Protein AF-A0A0B5HER0-F1 (afdb_monomer_lite)

InterPro domains:
  IPR054370 T4SS protein CagL-like [PF22450] (7-94)

Structure (mmCIF, N/CA/C/O backbone):
data_AF-A0A0B5HER0-F1
#
_entry.id   AF-A0A0B5HER0-F1
#
loop_
_atom_site.group_PDB
_atom_site.id
_atom_site.type_symbol
_atom_site.label_atom_id
_atom_site.label_alt_id
_atom_site.label_comp_id
_atom_site.label_asym_id
_atom_site.label_entity_id
_atom_site.label_seq_id
_atom_site.pdbx_PDB_ins_code
_atom_site.Cartn_x
_atom_site.Cartn_y
_atom_site.Cartn_z
_atom_site.occupancy
_atom_site.B_iso_or_equiv
_atom_site.auth_seq_id
_atom_site.auth_comp_id
_atom_site.auth_asym_id
_atom_site.auth_atom_id
_atom_site.pdbx_PDB_model_num
ATOM 1 N N . SER A 1 1 ? 35.085 8.410 -23.435 1.00 60.34 1 SER A N 1
ATOM 2 C CA . SER A 1 1 ? 35.164 7.388 -22.370 1.00 60.34 1 SER A CA 1
ATOM 3 C C . SER A 1 1 ? 34.557 7.841 -21.042 1.00 60.34 1 SER A C 1
ATOM 5 O O . SER A 1 1 ? 33.839 7.055 -20.449 1.00 60.34 1 SER A O 1
ATOM 7 N N . SER A 1 2 ? 34.740 9.092 -20.593 1.00 61.34 2 SER A N 1
ATOM 8 C CA . SER A 1 2 ? 34.204 9.575 -19.300 1.00 61.34 2 SER A CA 1
ATOM 9 C C . SER A 1 2 ? 32.673 9.730 -19.231 1.00 61.34 2 SER A C 1
ATOM 11 O O . SER A 1 2 ? 32.089 9.507 -18.179 1.00 61.34 2 SER A O 1
ATOM 13 N N . PHE A 1 3 ? 32.011 10.062 -20.347 1.00 65.50 3 PHE A N 1
ATOM 14 C CA . PHE A 1 3 ? 30.546 10.205 -20.408 1.00 65.50 3 PHE A CA 1
ATOM 15 C C . PHE A 1 3 ? 29.806 8.875 -20.181 1.00 65.50 3 PHE A C 1
ATOM 17 O O . PHE A 1 3 ? 28.829 8.837 -19.445 1.00 65.50 3 PHE A O 1
ATOM 24 N N . LEU A 1 4 ? 30.324 7.777 -20.745 1.00 60.44 4 LEU A N 1
ATOM 25 C CA . LEU A 1 4 ? 29.754 6.435 -20.573 1.00 60.44 4 LEU A CA 1
ATOM 26 C C . LEU A 1 4 ? 29.870 5.939 -19.125 1.00 60.44 4 LEU A C 1
ATOM 28 O O . LEU A 1 4 ? 28.974 5.269 -18.626 1.00 60.44 4 LEU A O 1
ATOM 32 N N . LEU A 1 5 ? 30.957 6.297 -18.435 1.00 60.16 5 LEU A N 1
ATOM 33 C CA . LEU A 1 5 ? 31.137 5.957 -17.024 1.00 60.16 5 LEU A CA 1
ATOM 34 C C . LEU A 1 5 ? 30.122 6.698 -16.139 1.00 60.16 5 LEU A C 1
ATOM 36 O O . LEU A 1 5 ? 29.542 6.110 -15.233 1.00 60.16 5 LEU A O 1
ATOM 40 N N . LEU A 1 6 ? 29.876 7.979 -16.439 1.00 58.81 6 LEU A N 1
ATOM 41 C CA . LEU A 1 6 ? 28.912 8.804 -15.713 1.00 58.81 6 LEU A CA 1
ATOM 42 C C . LEU A 1 6 ? 27.472 8.314 -15.921 1.00 58.81 6 LEU A C 1
ATOM 44 O O . LEU A 1 6 ? 26.709 8.266 -14.966 1.00 58.81 6 LEU A O 1
ATOM 48 N N . SER A 1 7 ? 27.102 7.899 -17.137 1.00 60.38 7 SER A N 1
ATOM 49 C CA . SER A 1 7 ? 25.768 7.342 -17.400 1.00 60.38 7 SER A CA 1
ATOM 50 C C . SER A 1 7 ? 25.517 6.015 -16.681 1.00 60.38 7 SER A C 1
ATOM 52 O O . SER A 1 7 ? 24.394 5.772 -16.253 1.00 60.38 7 SER A O 1
ATOM 54 N N . VAL A 1 8 ? 26.545 5.172 -16.519 1.00 65.06 8 VAL A N 1
ATOM 55 C CA . VAL A 1 8 ? 26.429 3.905 -15.774 1.00 65.06 8 VAL A CA 1
ATOM 56 C C . VAL A 1 8 ? 26.233 4.170 -14.282 1.00 65.06 8 VAL A C 1
ATOM 58 O O . VAL A 1 8 ? 25.293 3.638 -13.703 1.00 65.06 8 VAL A O 1
ATOM 61 N N . LEU A 1 9 ? 27.038 5.059 -13.692 1.00 55.84 9 LEU A N 1
ATOM 62 C CA . LEU A 1 9 ? 26.891 5.469 -12.288 1.00 55.84 9 LEU A CA 1
ATOM 63 C C . LEU A 1 9 ? 25.497 6.047 -12.000 1.00 55.84 9 LEU A C 1
ATOM 65 O O . LEU A 1 9 ? 24.849 5.662 -11.034 1.00 55.84 9 LEU A O 1
ATOM 69 N N . MET A 1 10 ? 24.996 6.918 -12.880 1.00 67.94 10 MET A N 1
ATOM 70 C CA . MET A 1 10 ? 23.659 7.502 -12.727 1.00 67.94 10 MET A CA 1
ATOM 71 C C . MET A 1 10 ? 22.548 6.451 -12.874 1.00 67.94 10 MET A C 1
ATOM 73 O O . MET A 1 10 ? 21.551 6.512 -12.160 1.00 67.94 10 MET A O 1
ATOM 77 N N . ALA A 1 11 ? 22.702 5.469 -13.768 1.00 71.69 11 ALA A N 1
ATOM 78 C CA . ALA A 1 11 ? 21.732 4.384 -13.922 1.00 71.69 11 ALA A CA 1
ATOM 79 C C . ALA A 1 11 ? 21.701 3.444 -12.701 1.00 71.69 11 ALA A C 1
ATOM 81 O O . ALA A 1 11 ? 20.627 2.975 -12.310 1.00 71.69 11 ALA A O 1
ATOM 82 N N . GLU A 1 12 ? 22.854 3.191 -12.076 1.00 75.44 12 GLU A N 1
ATOM 83 C CA . GLU A 1 12 ? 22.961 2.420 -10.832 1.00 75.44 12 GLU A CA 1
ATOM 84 C C . GLU A 1 12 ? 22.305 3.152 -9.652 1.00 75.44 12 GLU A C 1
ATOM 86 O O . GLU A 1 12 ? 21.519 2.542 -8.920 1.00 75.44 12 GLU A O 1
ATOM 91 N N . ASP A 1 13 ? 22.535 4.461 -9.509 1.00 80.25 13 ASP A N 1
ATOM 92 C CA . ASP A 1 13 ? 21.904 5.293 -8.474 1.00 80.25 13 ASP A CA 1
ATOM 93 C C . ASP A 1 13 ? 20.380 5.388 -8.658 1.00 80.25 13 ASP A C 1
ATOM 95 O O . ASP A 1 13 ? 19.626 5.289 -7.690 1.00 80.25 13 ASP A O 1
ATOM 99 N N . ILE A 1 14 ? 19.891 5.500 -9.899 1.00 83.19 14 ILE A N 1
ATOM 100 C CA . ILE A 1 14 ? 18.447 5.515 -10.189 1.00 83.19 14 ILE A CA 1
ATOM 101 C C . ILE A 1 14 ? 17.810 4.157 -9.868 1.00 83.19 14 ILE A C 1
ATOM 103 O O . ILE A 1 14 ? 16.763 4.100 -9.223 1.00 83.19 14 ILE A O 1
ATOM 107 N N . THR A 1 15 ? 18.441 3.053 -10.281 1.00 85.06 15 THR A N 1
ATOM 108 C CA . THR A 1 15 ? 17.902 1.703 -10.050 1.00 85.06 15 THR A CA 1
ATOM 109 C C . THR A 1 15 ? 17.900 1.348 -8.564 1.00 85.06 15 THR A C 1
ATOM 111 O O . THR A 1 15 ? 16.924 0.796 -8.053 1.00 85.06 15 THR A O 1
ATOM 114 N N . SER A 1 16 ? 18.990 1.651 -7.855 1.00 88.38 16 SER A N 1
ATOM 115 C CA . SER A 1 16 ? 19.099 1.402 -6.415 1.00 88.38 16 SER A CA 1
ATOM 116 C C . SER A 1 16 ? 18.158 2.300 -5.611 1.00 88.38 16 SER A C 1
ATOM 118 O O . SER A 1 16 ? 17.465 1.801 -4.724 1.00 88.38 16 SER A O 1
ATOM 120 N N . GLY A 1 17 ? 18.046 3.580 -5.978 1.00 88.12 17 GLY A N 1
ATOM 121 C CA . GLY A 1 17 ? 17.110 4.523 -5.372 1.00 88.12 17 GLY A CA 1
ATOM 122 C C . GLY A 1 17 ? 15.650 4.099 -5.535 1.00 88.12 17 GLY A C 1
ATOM 123 O O . GLY A 1 17 ? 14.902 4.115 -4.558 1.00 88.12 17 GLY A O 1
ATOM 124 N N . LEU A 1 18 ? 15.251 3.645 -6.730 1.00 89.56 18 LEU A N 1
ATOM 125 C CA . LEU A 1 18 ? 13.890 3.157 -6.974 1.00 89.56 18 LEU A CA 1
ATOM 126 C C . LEU A 1 18 ? 13.574 1.920 -6.121 1.00 89.56 18 LEU A C 1
ATOM 128 O O . LEU A 1 18 ? 12.535 1.878 -5.469 1.00 89.56 18 LEU A O 1
ATOM 132 N N . LYS A 1 19 ? 14.504 0.960 -6.038 1.00 91.62 19 LYS A N 1
ATOM 133 C CA . LYS A 1 19 ? 14.344 -0.234 -5.189 1.00 91.62 19 LYS A CA 1
ATOM 134 C C . LYS A 1 19 ? 14.268 0.097 -3.702 1.00 91.62 19 LYS A C 1
ATOM 136 O O . LYS A 1 19 ? 13.499 -0.525 -2.974 1.00 91.62 19 LYS A O 1
ATOM 141 N N . GLN A 1 20 ? 15.068 1.052 -3.234 1.00 92.56 20 GLN A N 1
ATOM 142 C CA . GLN A 1 20 ? 15.023 1.481 -1.840 1.00 92.56 20 GLN A CA 1
ATOM 143 C C . GLN A 1 20 ? 13.681 2.147 -1.510 1.00 92.56 20 GLN A C 1
ATOM 145 O O . GLN A 1 20 ? 13.119 1.894 -0.440 1.00 92.56 20 GLN A O 1
ATOM 150 N N . LEU A 1 21 ? 13.163 2.972 -2.424 1.00 90.81 21 LEU A N 1
ATOM 151 C CA . LEU A 1 21 ? 11.873 3.630 -2.258 1.00 90.81 21 LEU A CA 1
ATOM 152 C C . LEU A 1 21 ? 10.721 2.617 -2.250 1.00 90.81 21 LEU A C 1
ATOM 154 O O . LEU A 1 21 ? 9.894 2.677 -1.341 1.00 90.81 21 LEU A O 1
ATOM 158 N N . ASP A 1 22 ? 10.709 1.664 -3.187 1.00 91.00 22 ASP A N 1
ATOM 159 C CA . ASP A 1 22 ? 9.711 0.586 -3.231 1.00 91.00 22 ASP A CA 1
ATOM 160 C C . ASP A 1 22 ? 9.756 -0.274 -1.958 1.00 91.00 22 ASP A C 1
ATOM 162 O O . ASP A 1 22 ? 8.747 -0.423 -1.270 1.00 91.00 22 ASP A O 1
ATOM 166 N N . SER A 1 23 ? 10.941 -0.730 -1.539 1.00 92.88 23 SER A N 1
ATOM 167 C CA . SER A 1 23 ? 11.094 -1.508 -0.301 1.00 92.88 23 SER A CA 1
ATOM 168 C C . SER A 1 23 ? 10.561 -0.761 0.926 1.00 92.88 23 SER A C 1
ATOM 170 O O . SER A 1 23 ? 9.853 -1.342 1.750 1.00 92.88 23 SER A O 1
ATOM 172 N N . THR A 1 24 ? 10.882 0.530 1.052 1.00 92.38 24 THR A N 1
ATOM 173 C CA . THR A 1 24 ? 10.425 1.358 2.180 1.00 92.38 24 THR A CA 1
ATOM 174 C C . THR A 1 24 ? 8.910 1.565 2.134 1.00 92.38 24 THR A C 1
ATOM 176 O O . THR A 1 24 ? 8.242 1.503 3.172 1.00 92.38 24 THR A O 1
ATOM 179 N N . TYR A 1 25 ? 8.352 1.786 0.939 1.00 92.12 25 TYR A N 1
ATOM 180 C CA . TYR A 1 25 ? 6.912 1.896 0.727 1.00 92.12 25 TYR A CA 1
ATOM 181 C C . TYR A 1 25 ? 6.195 0.601 1.117 1.00 92.12 25 TYR A C 1
ATOM 183 O O . TYR A 1 25 ? 5.240 0.656 1.891 1.00 92.12 25 TYR A O 1
ATOM 191 N N . GLN A 1 26 ? 6.665 -0.558 0.651 1.00 90.62 26 GLN A N 1
ATOM 192 C CA . GLN A 1 26 ? 6.052 -1.851 0.954 1.00 90.62 26 GLN A CA 1
ATOM 193 C C . GLN A 1 26 ? 6.070 -2.158 2.453 1.00 90.62 26 GLN A C 1
ATOM 195 O O . GLN A 1 26 ? 5.032 -2.521 3.014 1.00 90.62 26 GLN A O 1
ATOM 200 N N . GLU A 1 27 ? 7.213 -1.961 3.117 1.00 94.81 27 GLU A N 1
ATOM 201 C CA . GLU A 1 27 ? 7.343 -2.192 4.557 1.00 94.81 27 GLU A CA 1
ATOM 202 C C . GLU A 1 27 ? 6.410 -1.272 5.355 1.00 94.81 27 GLU A C 1
ATOM 204 O O . GLU A 1 27 ? 5.632 -1.736 6.193 1.00 94.81 27 GLU A O 1
ATOM 209 N N . THR A 1 28 ? 6.426 0.028 5.054 1.00 89.69 28 THR A N 1
ATOM 210 C CA . THR A 1 28 ? 5.593 1.011 5.758 1.00 89.69 28 THR A CA 1
ATOM 211 C C . THR A 1 28 ? 4.106 0.767 5.500 1.00 89.69 28 THR A C 1
ATOM 213 O O . THR A 1 28 ? 3.302 0.815 6.430 1.00 89.69 28 THR A O 1
ATOM 216 N N . ASN A 1 29 ? 3.718 0.442 4.263 1.00 91.31 29 ASN A N 1
ATOM 217 C CA . ASN A 1 29 ? 2.335 0.118 3.918 1.00 91.31 29 ASN A CA 1
ATOM 218 C C . ASN A 1 29 ? 1.843 -1.110 4.702 1.00 91.31 29 ASN A C 1
ATOM 220 O O . ASN A 1 29 ? 0.725 -1.120 5.215 1.00 91.31 29 ASN A O 1
ATOM 224 N N . GLN A 1 30 ? 2.695 -2.122 4.882 1.00 94.06 30 GLN A N 1
ATOM 225 C CA . GLN A 1 30 ? 2.352 -3.298 5.678 1.00 94.06 30 GLN A CA 1
ATOM 226 C C . GLN A 1 30 ? 2.226 -2.989 7.177 1.00 94.06 30 GLN A C 1
ATOM 228 O O . GLN A 1 30 ? 1.321 -3.510 7.832 1.00 94.06 30 GLN A O 1
ATOM 233 N N . GLN A 1 31 ? 3.069 -2.106 7.717 1.00 94.38 31 GLN A N 1
ATOM 234 C CA . GLN A 1 31 ? 2.923 -1.612 9.090 1.00 94.38 31 GLN A CA 1
ATOM 235 C C . GLN A 1 31 ? 1.609 -0.836 9.276 1.00 94.38 31 GLN A C 1
ATOM 237 O O . GLN A 1 31 ? 0.896 -1.062 10.253 1.00 94.38 31 GLN A O 1
ATOM 242 N N . VAL A 1 32 ? 1.233 0.022 8.322 1.00 92.12 32 VAL A N 1
ATOM 243 C CA . VAL A 1 32 ? -0.046 0.750 8.360 1.00 92.12 32 VAL A CA 1
ATOM 244 C C . VAL A 1 32 ? -1.227 -0.217 8.339 1.00 92.12 32 VAL A C 1
ATOM 246 O O . VAL A 1 32 ? -2.122 -0.093 9.171 1.00 92.12 32 VAL A O 1
ATOM 249 N N . LEU A 1 33 ? -1.222 -1.215 7.451 1.00 92.69 33 LEU A N 1
ATOM 250 C CA . LEU A 1 33 ? -2.284 -2.225 7.399 1.00 92.69 33 LEU A CA 1
ATOM 251 C C . LEU A 1 33 ? -2.415 -2.992 8.721 1.00 92.69 33 LEU A C 1
ATOM 253 O O . LEU A 1 33 ? -3.533 -3.201 9.188 1.00 92.69 33 LEU A O 1
ATOM 257 N N . LYS A 1 34 ? -1.292 -3.333 9.363 1.00 94.12 34 LYS A N 1
ATOM 258 C CA . LYS A 1 34 ? -1.294 -3.955 10.692 1.00 94.12 34 LYS A CA 1
ATOM 259 C C . LYS A 1 34 ? -1.947 -3.048 11.742 1.00 94.12 34 LYS A C 1
ATOM 261 O O . LYS A 1 34 ? -2.798 -3.510 12.495 1.00 94.12 34 LYS A O 1
ATOM 266 N N . ASN A 1 35 ? -1.608 -1.760 11.753 1.00 90.88 35 ASN A N 1
ATOM 267 C CA . ASN A 1 35 ? -2.203 -0.795 12.682 1.00 90.88 35 ASN A CA 1
ATOM 268 C C . ASN A 1 35 ? -3.717 -0.628 12.441 1.00 90.88 35 ASN A C 1
ATOM 270 O O . ASN A 1 35 ? -4.486 -0.489 13.391 1.00 90.88 35 ASN A O 1
ATOM 274 N N . LEU A 1 36 ? -4.172 -0.676 11.183 1.00 90.12 36 LEU A N 1
ATOM 275 C CA . LEU A 1 36 ? -5.602 -0.652 10.856 1.00 90.12 36 LEU A CA 1
ATOM 276 C C . LEU A 1 36 ? -6.324 -1.917 11.339 1.00 90.12 36 LEU A C 1
ATOM 278 O O . LEU A 1 36 ? -7.427 -1.819 11.877 1.00 90.12 36 LEU A O 1
ATOM 282 N N . ASP A 1 37 ? -5.705 -3.091 11.199 1.00 89.38 37 ASP A N 1
ATOM 283 C CA . ASP A 1 37 ? -6.252 -4.346 11.725 1.00 89.38 37 ASP A CA 1
ATOM 284 C C . ASP A 1 37 ? -6.345 -4.322 13.267 1.00 89.38 37 ASP A C 1
ATOM 286 O O . ASP A 1 37 ? -7.344 -4.772 13.838 1.00 89.38 37 ASP A O 1
ATOM 290 N N . GLU A 1 38 ? -5.374 -3.710 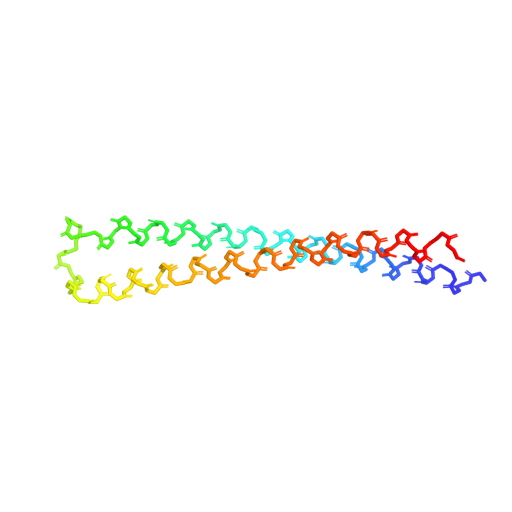13.953 1.00 89.00 38 GLU A N 1
ATOM 291 C CA . GLU A 1 38 ? -5.432 -3.470 15.402 1.00 89.00 38 GLU A CA 1
ATOM 292 C C . GLU A 1 38 ? -6.582 -2.521 15.788 1.00 89.00 38 GLU A C 1
ATOM 294 O O . GLU A 1 38 ? -7.326 -2.806 16.733 1.00 89.00 38 GLU A O 1
ATOM 299 N N . ILE A 1 39 ? -6.805 -1.444 15.024 1.00 84.81 39 ILE A N 1
ATOM 300 C CA . ILE A 1 39 ? -7.956 -0.542 15.202 1.00 84.81 39 ILE A CA 1
ATOM 301 C C . ILE A 1 39 ? -9.271 -1.308 15.028 1.00 84.81 39 ILE A C 1
ATOM 303 O O . ILE A 1 39 ? -10.177 -1.157 15.846 1.00 84.81 39 ILE A O 1
ATOM 307 N N . PHE A 1 40 ? -9.397 -2.171 14.017 1.00 82.00 40 PHE A N 1
ATOM 308 C CA . PHE A 1 40 ? -10.613 -2.967 13.818 1.00 82.00 40 PHE A CA 1
ATOM 309 C C . PHE A 1 40 ? -10.909 -3.930 14.971 1.00 82.00 40 PHE A C 1
ATOM 311 O O . PHE A 1 40 ? -12.081 -4.159 15.281 1.00 82.00 40 PHE A O 1
ATOM 318 N N . SER A 1 41 ? -9.868 -4.473 15.602 1.00 82.44 41 SER A N 1
ATOM 319 C CA . SER A 1 41 ? -9.989 -5.361 16.760 1.00 82.44 41 SER A CA 1
ATOM 320 C C . SER A 1 41 ? -10.423 -4.601 18.023 1.00 82.44 41 SER A C 1
ATOM 322 O O . SER A 1 41 ? -11.385 -4.976 18.703 1.00 82.44 41 SER A O 1
ATOM 324 N N . THR A 1 42 ? -9.754 -3.480 18.302 1.00 76.06 42 THR A N 1
ATOM 325 C CA . THR A 1 42 ? -9.909 -2.692 19.539 1.00 76.06 42 THR A CA 1
ATOM 326 C C . THR A 1 42 ? -11.125 -1.770 19.544 1.00 76.06 42 THR A C 1
ATOM 328 O O . THR A 1 42 ? -11.685 -1.509 20.602 1.00 76.06 42 THR A O 1
ATOM 331 N N . THR A 1 43 ? -11.606 -1.335 18.377 1.00 68.62 43 THR A N 1
ATOM 332 C CA . THR A 1 43 ? -12.827 -0.513 18.262 1.00 68.62 43 THR A CA 1
ATOM 333 C C . THR A 1 43 ? -14.117 -1.332 18.189 1.00 68.62 43 THR A C 1
ATOM 335 O O . THR A 1 43 ? -15.191 -0.791 17.912 1.00 68.62 43 THR A O 1
ATOM 338 N N . SER A 1 44 ? -14.046 -2.646 18.432 1.00 65.50 44 SER A N 1
ATOM 339 C CA . SER A 1 44 ? -15.233 -3.498 18.454 1.00 65.50 44 SER A CA 1
ATOM 340 C C . SER A 1 44 ? -16.198 -3.094 19.586 1.00 65.50 44 SER A C 1
ATOM 342 O O . SER A 1 44 ? -15.751 -2.680 20.658 1.00 65.50 44 SER A O 1
ATOM 344 N N . PRO A 1 45 ? -17.526 -3.244 19.401 1.00 59.25 45 PRO A N 1
ATOM 345 C CA . PRO A 1 45 ? -18.520 -2.886 20.421 1.00 59.25 45 PRO A CA 1
ATOM 346 C C . PRO A 1 45 ? -18.317 -3.586 21.774 1.00 59.25 45 PRO A C 1
ATOM 348 O O . PRO A 1 4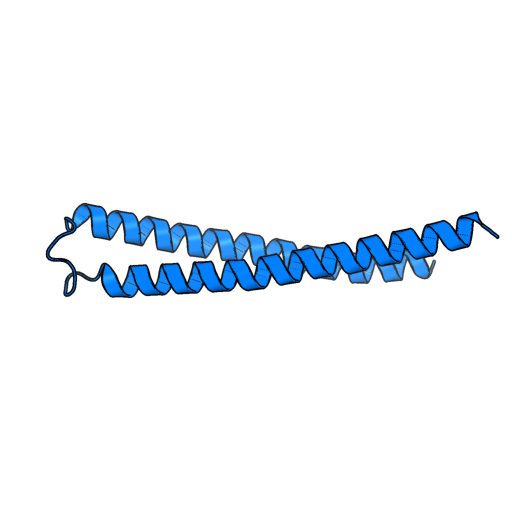5 ? -18.790 -3.100 22.793 1.00 59.25 45 PRO A O 1
ATOM 351 N N . SER A 1 46 ? -17.619 -4.726 21.785 1.00 59.53 46 SER A N 1
ATOM 352 C CA . SER A 1 46 ? -17.262 -5.500 22.978 1.00 59.53 46 SER A CA 1
ATOM 353 C C . SER A 1 46 ? -16.030 -4.983 23.733 1.00 59.53 46 SER A C 1
ATOM 355 O O . SER A 1 46 ? -15.822 -5.397 24.869 1.00 59.53 46 SER A O 1
ATOM 357 N N . ALA A 1 47 ? -15.204 -4.130 23.118 1.00 59.09 47 ALA A N 1
ATOM 358 C CA . ALA A 1 47 ? -13.927 -3.667 23.669 1.00 59.09 47 ALA A CA 1
ATOM 359 C C . ALA A 1 47 ? -13.932 -2.188 24.103 1.00 59.09 47 ALA A C 1
ATOM 361 O O . ALA A 1 47 ? -12.985 -1.745 24.748 1.00 59.09 47 ALA A O 1
ATOM 362 N N . ASN A 1 48 ? -14.984 -1.426 23.783 1.00 54.88 48 ASN A N 1
ATOM 363 C CA . ASN A 1 48 ? -14.975 0.034 23.887 1.00 54.88 48 ASN A CA 1
ATOM 364 C C . ASN A 1 48 ? -15.964 0.565 24.939 1.00 54.88 48 ASN A C 1
ATOM 366 O O . ASN A 1 48 ? -17.115 0.866 24.632 1.00 54.88 48 ASN A O 1
ATOM 370 N N . ASN A 1 49 ? -15.490 0.700 26.182 1.00 60.50 49 ASN A N 1
ATOM 371 C CA . ASN A 1 49 ? -16.202 1.426 27.245 1.00 60.50 49 ASN A CA 1
ATOM 372 C C . ASN A 1 49 ? -15.827 2.924 27.302 1.00 60.50 49 ASN A C 1
ATOM 374 O O . ASN A 1 49 ? -16.530 3.688 27.959 1.00 60.50 49 ASN A O 1
ATOM 378 N N . GLU A 1 50 ? -14.739 3.344 26.639 1.00 64.69 50 GLU A N 1
ATOM 379 C CA . GLU A 1 50 ? -14.187 4.711 26.724 1.00 64.69 50 GLU A CA 1
ATOM 380 C C . GLU A 1 50 ? -14.432 5.567 25.469 1.00 64.69 50 GLU A C 1
ATOM 382 O O . GLU A 1 50 ? -14.602 6.780 25.582 1.00 64.69 50 GLU A O 1
ATOM 387 N N . ILE A 1 51 ? -14.492 4.961 24.277 1.00 67.56 51 ILE A N 1
ATOM 388 C CA . ILE A 1 51 ? -14.803 5.663 23.023 1.00 67.56 51 ILE A CA 1
ATOM 389 C C . ILE A 1 51 ? -16.305 5.532 22.746 1.00 67.56 51 ILE A C 1
ATOM 391 O O . ILE A 1 51 ? -16.854 4.429 22.766 1.00 67.56 51 ILE A O 1
ATOM 395 N N . GLY A 1 52 ? -16.975 6.651 22.456 1.00 74.38 52 GLY A N 1
ATOM 396 C CA . GLY A 1 52 ? -18.383 6.651 22.059 1.00 74.38 52 GLY A CA 1
ATOM 397 C C . GLY A 1 52 ? -18.627 5.768 20.827 1.00 74.38 52 GLY A C 1
ATOM 398 O O . GLY A 1 52 ? -17.812 5.726 19.906 1.00 74.38 52 GLY A O 1
ATOM 399 N N . GLN A 1 53 ? -19.760 5.056 20.785 1.00 79.44 53 GLN A N 1
ATOM 400 C CA . GLN A 1 53 ? -20.072 4.107 19.701 1.00 79.44 53 GLN A CA 1
ATOM 401 C C . GLN A 1 53 ? -20.026 4.743 18.300 1.00 79.44 53 GLN A C 1
ATOM 403 O O . GLN A 1 53 ? -19.620 4.090 17.338 1.00 79.44 53 GLN A O 1
ATOM 408 N N . GLU A 1 54 ? -20.432 6.008 18.182 1.00 83.38 54 GLU A N 1
ATOM 409 C CA . GLU A 1 54 ? -20.411 6.752 16.922 1.00 83.38 54 GLU A CA 1
ATOM 410 C C . GLU A 1 54 ? -18.983 7.065 16.457 1.00 83.38 54 GLU A C 1
ATOM 412 O O . GLU A 1 54 ? -18.647 6.819 15.297 1.00 83.38 54 GLU A O 1
ATOM 417 N N . ASP A 1 55 ? -18.116 7.510 17.367 1.00 83.69 55 ASP A N 1
ATOM 418 C CA . ASP A 1 55 ? -16.710 7.786 17.068 1.00 83.69 55 ASP A CA 1
ATOM 419 C C . ASP A 1 55 ? -15.973 6.504 16.672 1.00 83.69 55 ASP A C 1
ATOM 421 O O . ASP A 1 55 ? -15.273 6.476 15.658 1.00 83.69 55 ASP A O 1
ATOM 425 N N . ALA A 1 56 ? -16.205 5.404 17.397 1.00 83.81 56 ALA A N 1
ATOM 426 C CA . ALA A 1 56 ? -15.653 4.093 17.059 1.00 83.81 56 ALA A CA 1
ATOM 427 C C . ALA A 1 56 ? -16.098 3.626 15.659 1.00 83.81 56 ALA A C 1
ATOM 429 O O . ALA A 1 56 ? -15.289 3.126 14.871 1.00 83.81 56 ALA A O 1
ATOM 430 N N . LEU A 1 57 ? -17.372 3.833 15.308 1.00 86.19 57 LEU A N 1
ATOM 431 C CA . LEU A 1 57 ? -17.899 3.506 13.984 1.00 86.19 57 LEU A CA 1
ATOM 432 C C . LEU A 1 57 ? -17.285 4.383 12.883 1.00 86.19 57 LEU A C 1
ATOM 434 O O . LEU A 1 57 ? -16.981 3.882 11.799 1.00 86.19 57 LEU A O 1
ATOM 438 N N . ASN A 1 58 ? -17.095 5.676 13.138 1.00 87.75 58 ASN A N 1
ATOM 439 C CA . ASN A 1 58 ? -16.507 6.601 12.172 1.00 87.75 58 ASN A CA 1
ATOM 440 C C . ASN A 1 58 ? -15.015 6.319 11.947 1.00 87.75 58 ASN A C 1
ATOM 442 O O . ASN A 1 58 ? -14.578 6.280 10.795 1.00 87.75 58 ASN A O 1
ATOM 446 N N . ILE A 1 59 ? -14.263 5.998 13.005 1.00 88.12 59 ILE A N 1
ATOM 447 C CA . ILE A 1 59 ? -12.874 5.520 12.911 1.00 88.12 59 ILE A CA 1
ATOM 448 C C . ILE A 1 59 ? -12.812 4.245 12.061 1.00 88.12 59 ILE A C 1
ATOM 450 O O . ILE A 1 59 ? -11.995 4.144 11.145 1.00 88.12 59 ILE A O 1
ATOM 454 N N . LYS A 1 60 ? -13.727 3.295 12.291 1.00 87.56 60 LYS A N 1
ATOM 455 C CA . LYS A 1 60 ? -13.809 2.061 11.502 1.00 87.56 60 LYS A CA 1
ATOM 456 C C . LYS A 1 60 ? -14.086 2.331 10.019 1.00 87.56 60 LYS A C 1
ATOM 458 O O . LYS A 1 60 ? -13.461 1.715 9.160 1.00 87.56 60 LYS A O 1
ATOM 463 N N . LYS A 1 61 ? -14.990 3.258 9.691 1.00 90.25 61 LYS A N 1
ATOM 464 C CA . LYS A 1 61 ? -15.258 3.650 8.294 1.00 90.25 61 LYS A CA 1
ATOM 465 C C . LYS A 1 61 ? -14.029 4.277 7.634 1.00 90.25 61 LYS A C 1
ATOM 467 O O . LYS 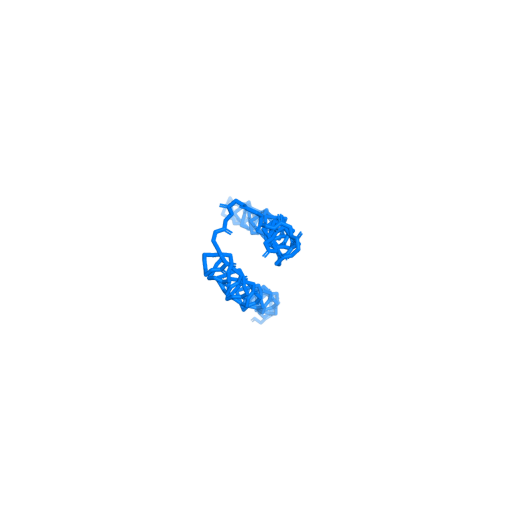A 1 61 ? -13.696 3.895 6.514 1.00 90.25 61 LYS A O 1
ATOM 472 N N . ALA A 1 62 ? -13.341 5.183 8.330 1.00 90.81 62 ALA A N 1
ATOM 473 C CA . ALA A 1 62 ? -12.121 5.816 7.833 1.00 90.81 62 ALA A CA 1
ATOM 474 C C . ALA A 1 62 ? -11.008 4.786 7.576 1.00 90.81 62 ALA A C 1
ATOM 476 O O . ALA A 1 62 ? -10.369 4.820 6.528 1.00 90.81 62 ALA A O 1
ATOM 477 N N . ALA A 1 63 ? -10.836 3.817 8.479 1.00 90.75 63 ALA A N 1
ATOM 478 C CA . ALA A 1 63 ? -9.877 2.728 8.315 1.00 90.75 63 ALA A CA 1
ATOM 479 C C . ALA A 1 63 ? -10.187 1.835 7.096 1.00 90.75 63 ALA A C 1
ATOM 481 O O . ALA A 1 63 ? -9.272 1.429 6.381 1.00 90.75 63 ALA A O 1
ATOM 482 N N . ILE A 1 64 ? -11.467 1.548 6.819 1.00 89.94 64 ILE A N 1
ATOM 483 C CA . ILE A 1 64 ? -11.874 0.782 5.625 1.00 89.94 64 ILE A CA 1
ATOM 484 C C . ILE A 1 64 ? -11.573 1.569 4.346 1.00 89.94 64 ILE A C 1
ATOM 486 O O . ILE A 1 64 ? -11.027 0.996 3.404 1.00 89.94 64 ILE A O 1
ATOM 490 N N . ALA A 1 65 ? -11.905 2.863 4.320 1.00 93.25 65 ALA A N 1
ATOM 491 C CA . ALA A 1 65 ? -11.623 3.727 3.176 1.00 93.25 65 ALA A CA 1
ATOM 492 C C . ALA A 1 65 ? -10.115 3.787 2.890 1.00 93.25 65 ALA A C 1
ATOM 494 O O . ALA A 1 65 ? -9.690 3.472 1.780 1.00 93.25 65 ALA A O 1
ATOM 495 N N . LEU A 1 66 ? -9.303 4.044 3.922 1.00 93.62 66 LEU A N 1
ATOM 496 C CA . LEU A 1 66 ? -7.847 4.099 3.796 1.00 93.62 66 LEU A CA 1
ATOM 497 C C . LEU A 1 66 ? -7.256 2.775 3.288 1.00 93.62 66 LEU A C 1
ATOM 499 O O . LEU A 1 66 ? -6.364 2.783 2.445 1.00 93.62 66 LEU A O 1
ATOM 503 N N . ARG A 1 67 ? -7.765 1.625 3.749 1.00 92.06 67 ARG A N 1
ATOM 504 C CA . ARG A 1 67 ? -7.335 0.311 3.241 1.00 92.06 67 ARG A CA 1
ATOM 505 C C . ARG A 1 67 ? -7.617 0.148 1.743 1.00 92.06 67 ARG A C 1
ATOM 507 O O . ARG A 1 67 ? -6.798 -0.442 1.042 1.00 92.06 67 ARG A O 1
ATOM 514 N N . GLY A 1 68 ? -8.754 0.652 1.262 1.00 93.62 68 GLY A N 1
ATOM 515 C CA . GLY A 1 68 ? -9.091 0.670 -0.163 1.00 93.62 68 GLY A CA 1
ATOM 516 C C . GLY A 1 68 ? -8.152 1.567 -0.971 1.00 93.62 68 GLY A C 1
ATOM 517 O O . GLY A 1 68 ? -7.599 1.125 -1.977 1.00 93.6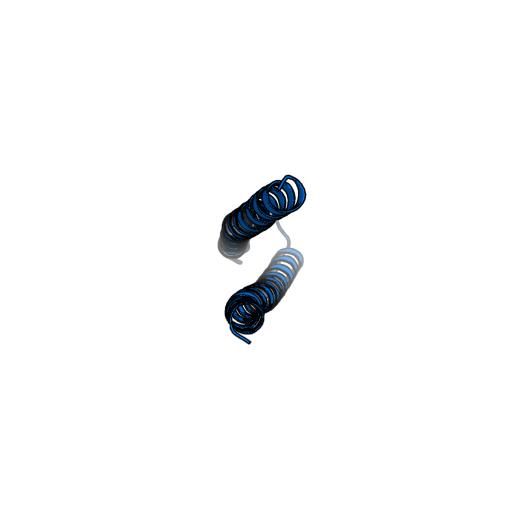2 68 GLY A O 1
ATOM 518 N N . ASP A 1 69 ? -7.906 2.785 -0.490 1.00 95.25 69 ASP A N 1
ATOM 519 C CA . ASP A 1 69 ? -7.021 3.751 -1.149 1.00 95.25 69 ASP A CA 1
ATOM 520 C C . ASP A 1 69 ? -5.584 3.219 -1.264 1.00 95.25 69 ASP A C 1
ATOM 522 O O . ASP A 1 69 ? -4.973 3.280 -2.333 1.00 95.25 69 ASP A O 1
ATOM 526 N N . LEU A 1 70 ? -5.058 2.613 -0.194 1.00 93.50 70 LEU A N 1
ATOM 527 C CA . LEU A 1 70 ? -3.728 1.995 -0.196 1.00 93.50 70 LEU A CA 1
ATOM 528 C C . LEU A 1 70 ? -3.626 0.827 -1.186 1.00 93.50 70 LEU A C 1
ATOM 530 O O . LEU A 1 70 ? -2.575 0.644 -1.803 1.00 93.50 70 LEU A O 1
ATOM 534 N N . ALA A 1 71 ? -4.700 0.055 -1.376 1.00 92.62 71 ALA A N 1
ATOM 535 C CA . ALA A 1 71 ? -4.725 -1.029 -2.355 1.00 92.62 71 ALA A CA 1
ATOM 536 C C . ALA A 1 71 ? -4.661 -0.501 -3.798 1.00 92.62 71 ALA A C 1
ATOM 538 O O . ALA A 1 71 ? -3.924 -1.051 -4.615 1.00 92.62 71 ALA A O 1
ATOM 539 N N . LEU A 1 72 ? -5.384 0.583 -4.100 1.00 95.94 72 LEU A N 1
ATOM 540 C CA . LEU A 1 72 ? -5.348 1.221 -5.420 1.00 95.94 72 LEU A CA 1
ATOM 541 C C . LEU A 1 72 ? -3.977 1.839 -5.716 1.00 95.94 72 LEU A C 1
ATOM 543 O O . LEU A 1 72 ? -3.446 1.655 -6.810 1.00 95.94 72 LEU A O 1
ATOM 547 N N . LEU A 1 73 ? -3.380 2.529 -4.740 1.00 93.50 73 LEU A N 1
ATOM 548 C CA . LEU A 1 73 ? -2.042 3.110 -4.883 1.00 93.50 73 LEU A CA 1
ATOM 549 C C . LEU A 1 73 ? -0.980 2.033 -5.118 1.00 93.50 73 LEU A C 1
ATOM 551 O O . LEU A 1 73 ? -0.167 2.173 -6.031 1.00 93.50 73 LEU A O 1
ATOM 555 N N . LYS A 1 74 ? -1.029 0.936 -4.352 1.00 92.94 74 LYS A N 1
ATO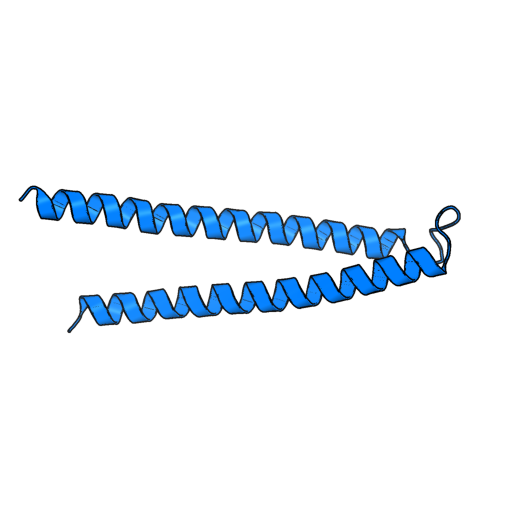M 556 C CA . LYS A 1 74 ? -0.117 -0.197 -4.530 1.00 92.94 74 LYS A CA 1
ATOM 557 C C . LYS A 1 74 ? -0.249 -0.808 -5.926 1.00 92.94 74 LYS A C 1
ATOM 559 O O . LYS A 1 74 ? 0.756 -0.962 -6.610 1.00 92.94 74 LYS A O 1
ATOM 564 N N . ALA A 1 75 ? -1.476 -1.086 -6.370 1.00 93.56 75 ALA A N 1
ATOM 565 C CA . ALA A 1 75 ? -1.722 -1.642 -7.700 1.00 93.56 75 ALA A CA 1
ATOM 566 C C . ALA A 1 75 ? -1.205 -0.725 -8.824 1.00 93.56 75 ALA A C 1
ATOM 568 O O . ALA A 1 75 ? -0.673 -1.205 -9.822 1.00 93.56 75 ALA A O 1
ATOM 569 N N . ASN A 1 76 ? -1.324 0.596 -8.656 1.00 95.06 76 ASN A N 1
ATOM 570 C CA . ASN A 1 76 ? -0.796 1.564 -9.613 1.00 95.06 76 ASN A CA 1
ATOM 571 C C . ASN A 1 76 ? 0.742 1.566 -9.657 1.00 95.06 76 ASN A C 1
ATOM 573 O 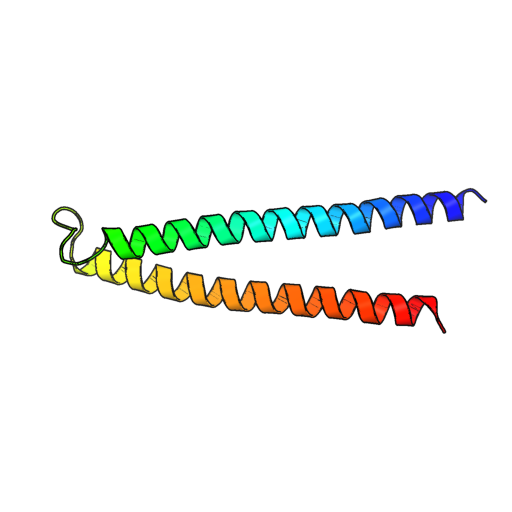O . ASN A 1 76 ? 1.314 1.618 -10.743 1.00 95.06 76 ASN A O 1
ATOM 577 N N . PHE A 1 77 ? 1.422 1.494 -8.508 1.00 92.25 77 PHE A N 1
ATOM 578 C CA . PHE A 1 77 ? 2.886 1.415 -8.484 1.00 92.25 77 PHE A CA 1
ATOM 579 C C . PHE A 1 77 ? 3.407 0.110 -9.093 1.00 92.25 77 PHE A C 1
ATOM 581 O O . PHE A 1 77 ? 4.268 0.172 -9.966 1.00 92.25 77 PHE A O 1
ATOM 588 N N . GLU A 1 78 ? 2.820 -1.039 -8.745 1.00 91.88 78 GLU A N 1
ATOM 589 C CA . GLU A 1 78 ? 3.200 -2.342 -9.318 1.00 91.88 78 GLU A CA 1
ATOM 590 C C . GLU A 1 78 ? 3.011 -2.377 -10.845 1.00 91.88 78 GLU A C 1
ATOM 592 O O . GLU A 1 78 ? 3.869 -2.875 -11.577 1.00 91.88 78 GLU A O 1
ATOM 597 N N . ALA A 1 79 ? 1.909 -1.808 -11.349 1.00 94.38 79 ALA A N 1
ATOM 598 C CA . ALA A 1 79 ? 1.671 -1.706 -12.787 1.00 94.38 79 ALA A CA 1
ATOM 599 C C . ALA A 1 79 ? 2.719 -0.823 -13.489 1.00 94.38 79 ALA A C 1
ATOM 601 O O . ALA A 1 79 ? 3.203 -1.182 -14.564 1.00 94.38 79 ALA A O 1
ATOM 602 N N . ASN A 1 80 ? 3.096 0.304 -12.878 1.00 90.19 80 ASN A N 1
ATOM 603 C CA . ASN A 1 80 ? 4.103 1.209 -13.432 1.00 90.19 80 ASN A CA 1
ATOM 604 C C . ASN A 1 80 ? 5.500 0.582 -13.441 1.00 90.19 80 ASN A C 1
ATOM 606 O O . ASN A 1 80 ? 6.209 0.700 -14.436 1.00 90.19 80 ASN A O 1
ATOM 610 N N . GLU A 1 81 ? 5.893 -0.122 -12.380 1.00 90.25 81 GLU A N 1
ATOM 611 C CA . GLU A 1 81 ? 7.181 -0.821 -12.334 1.00 90.25 81 GLU A CA 1
ATOM 612 C C . GLU A 1 81 ? 7.276 -1.916 -13.397 1.00 90.25 81 GLU A C 1
ATOM 614 O O . GLU A 1 81 ? 8.296 -2.031 -14.080 1.00 90.25 81 GLU A O 1
ATOM 619 N N . LEU A 1 82 ? 6.197 -2.679 -13.603 1.00 91.00 82 LEU A N 1
ATOM 620 C CA . LEU A 1 82 ? 6.152 -3.684 -14.662 1.00 91.00 82 LEU A CA 1
ATOM 621 C C . LEU A 1 82 ? 6.258 -3.046 -16.053 1.00 91.00 82 LEU A C 1
ATOM 623 O O . LEU A 1 82 ? 6.981 -3.556 -16.912 1.00 91.00 82 LEU A O 1
ATOM 627 N N . PHE A 1 83 ? 5.579 -1.914 -16.259 1.00 93.12 83 PHE A N 1
ATOM 628 C CA . PHE A 1 83 ? 5.698 -1.133 -17.485 1.00 93.12 83 PHE A CA 1
ATOM 629 C C . PHE A 1 83 ? 7.142 -0.663 -17.712 1.00 93.12 83 PHE A C 1
ATOM 631 O O . PHE A 1 83 ? 7.677 -0.871 -18.801 1.00 93.12 83 PHE A O 1
ATOM 638 N N . PHE A 1 84 ? 7.814 -0.128 -16.686 1.00 90.19 84 PHE A N 1
ATOM 639 C CA . PHE A 1 84 ? 9.209 0.310 -16.787 1.00 90.19 84 PHE A CA 1
ATOM 640 C C . PHE A 1 84 ? 10.158 -0.824 -17.187 1.00 90.19 84 PHE A C 1
ATOM 642 O O . PHE A 1 84 ? 11.071 -0.587 -17.972 1.00 90.19 84 PHE A O 1
ATOM 649 N N . ILE A 1 85 ? 9.929 -2.057 -16.721 1.00 87.94 85 ILE A N 1
ATOM 650 C CA . ILE A 1 85 ? 10.729 -3.223 -17.131 1.00 87.94 85 ILE A CA 1
ATOM 651 C C . ILE A 1 85 ? 10.555 -3.511 -18.626 1.00 87.94 85 ILE A C 1
ATOM 653 O O . ILE A 1 85 ? 11.544 -3.707 -19.333 1.00 87.94 85 ILE A O 1
ATOM 657 N N . SER A 1 86 ? 9.313 -3.551 -19.123 1.00 89.56 86 SER A N 1
ATOM 658 C CA . SER A 1 86 ? 9.072 -3.798 -20.551 1.00 89.56 86 SER A CA 1
ATOM 659 C C . SER A 1 86 ? 9.608 -2.674 -21.435 1.00 89.56 86 SER A C 1
ATOM 661 O O . SER A 1 86 ? 10.201 -2.949 -22.478 1.00 89.56 86 SER A O 1
ATOM 663 N N . GLU A 1 87 ? 9.452 -1.428 -20.990 1.00 90.75 87 GLU A N 1
ATOM 664 C CA . GLU A 1 87 ? 9.894 -0.239 -21.713 1.00 90.75 87 GLU A CA 1
ATOM 665 C C . GLU A 1 87 ? 11.431 -0.169 -21.757 1.00 90.75 87 GLU A C 1
ATOM 667 O O . GLU A 1 87 ? 12.007 0.118 -22.800 1.00 90.75 87 GLU A O 1
ATOM 672 N N . ASP A 1 88 ? 12.124 -0.540 -20.676 1.00 88.00 88 ASP A N 1
ATOM 673 C CA . ASP A 1 88 ? 13.592 -0.605 -20.636 1.00 88.00 88 ASP A CA 1
ATOM 674 C C . ASP A 1 88 ? 14.167 -1.629 -21.635 1.00 88.00 88 ASP A C 1
ATOM 676 O O . ASP A 1 88 ? 15.170 -1.356 -22.295 1.00 88.00 88 ASP A O 1
ATOM 680 N N . VAL A 1 89 ? 13.519 -2.788 -21.816 1.00 87.38 89 VAL A N 1
ATOM 681 C CA . VAL A 1 89 ? 13.917 -3.779 -22.839 1.00 87.38 89 VAL A CA 1
ATOM 682 C C . VAL A 1 89 ? 13.729 -3.216 -24.247 1.00 87.38 89 VAL A C 1
ATOM 684 O O . VAL A 1 89 ? 14.607 -3.345 -25.100 1.00 87.38 89 VAL A O 1
ATOM 687 N N . ILE A 1 90 ? 12.591 -2.571 -24.475 1.00 87.38 90 ILE A N 1
ATOM 688 C CA . ILE A 1 90 ? 12.230 -1.863 -25.704 1.00 87.38 90 ILE A CA 1
ATOM 689 C C . ILE A 1 90 ? 13.333 -0.841 -26.051 1.00 87.38 90 ILE A C 1
ATOM 691 O O . ILE A 1 90 ? 14.005 -0.996 -27.070 1.00 87.38 90 ILE A O 1
ATOM 695 N N . PHE A 1 91 ? 13.670 0.077 -25.142 1.00 87.62 91 PHE A N 1
ATOM 696 C CA . PHE A 1 91 ? 14.711 1.094 -25.351 1.00 87.62 91 PHE A CA 1
ATOM 697 C C . PHE A 1 91 ? 16.140 0.550 -25.514 1.00 87.62 91 PHE A C 1
ATOM 699 O O . PHE A 1 91 ? 17.013 1.273 -25.996 1.00 87.62 91 PHE A O 1
ATOM 706 N N . LYS A 1 92 ? 16.412 -0.691 -25.097 1.00 85.06 92 LYS A N 1
ATOM 707 C CA . LYS A 1 92 ? 17.734 -1.331 -25.215 1.00 85.06 92 LYS A CA 1
ATOM 708 C C . LYS A 1 92 ? 17.888 -2.222 -26.447 1.00 85.06 92 LYS A C 1
ATOM 710 O O . LYS A 1 92 ? 18.986 -2.741 -26.658 1.00 85.06 92 LYS A O 1
ATOM 715 N N . THR A 1 93 ? 16.823 -2.460 -27.215 1.00 79.88 93 THR A N 1
ATOM 716 C CA . THR A 1 93 ? 16.829 -3.463 -28.295 1.00 79.88 93 THR A CA 1
ATOM 717 C C . THR A 1 93 ? 16.804 -2.876 -29.700 1.00 79.88 93 THR A C 1
ATOM 719 O O . THR A 1 93 ? 17.633 -3.287 -30.514 1.00 79.88 93 THR A O 1
ATOM 722 N N . TYR A 1 94 ? 15.868 -1.979 -30.008 1.00 66.06 94 TYR A N 1
ATOM 723 C CA . TYR A 1 94 ? 15.780 -1.319 -31.318 1.00 66.06 94 TYR A CA 1
ATOM 724 C C . TYR A 1 94 ? 16.572 -0.009 -31.366 1.00 66.06 94 TYR A C 1
ATOM 726 O O . TYR A 1 94 ? 16.877 0.425 -32.501 1.00 66.06 94 TYR A O 1
#

Foldseek 3Di:
DVVVVVVVVVVVCVVVVVVVVVVVLVVVLVVLLVVLVVLVVCLDPVNDPPDDVVRSVVSNVVSVVVVVVSVVVVVVVVVVVVVVVVVVVVVVPD

Sequence (94 aa):
SSFLLLSVLMAEDITSGLKQLDSTYQETNQQVLKNLDEIFSTTSPSANNEIGQEDALNIKKAAIALRGDLALLKANFEANELFFISEDVIFKTY

Radius of gyration: 21.3 Å; chains: 1; bounding box: 56×16×59 Å

pLDDT: mean 83.22, std 12.05, range [54.88, 95.94]

Secondary structure (DSSP, 8-state):
-HHHHHHHHHHHHHHHHHHHHHHHHHHHHHHHHHHHHHHHHHTSTTT-SSS-HHHHHHHHHHHHHHHHHHHHHHHHHHHHHHHHHHHHHHHHH-

Organism: Helicobacter pylori (NCBI:txid210)